Protein AF-A0A2V6QUN6-F1 (afdb_monomer_lite)

Sequence (86 aa):
MPPAGWNTSRYENPRLDTLVEQARRSLNQTEREKLYGEAQDILAKEMVWIPVYTTKEIIVTRAAVKGFGIHPVEYNLALWKTWLDK

Structure (mmCIF, N/CA/C/O backbone):
data_AF-A0A2V6QUN6-F1
#
_entry.id   AF-A0A2V6QUN6-F1
#
loop_
_atom_site.group_PDB
_atom_site.id
_atom_site.type_symbol
_atom_site.label_atom_id
_atom_site.label_alt_id
_atom_site.label_comp_id
_atom_site.label_asym_id
_atom_site.label_entity_id
_atom_site.label_seq_id
_atom_site.pdbx_PDB_ins_code
_atom_site.Cartn_x
_atom_site.Cartn_y
_atom_site.Cartn_z
_atom_site.occupancy
_atom_site.B_iso_or_equiv
_atom_site.auth_seq_id
_atom_site.auth_comp_id
_atom_site.auth_asym_id
_atom_site.auth_atom_id
_atom_site.pdbx_PDB_model_num
ATOM 1 N N . MET A 1 1 ? -3.277 18.564 10.080 1.00 62.69 1 MET A N 1
ATOM 2 C CA . MET A 1 1 ? -4.022 19.149 8.937 1.00 62.69 1 MET A CA 1
ATOM 3 C C . MET A 1 1 ? -3.073 19.970 8.072 1.00 62.69 1 MET A C 1
ATOM 5 O O . MET A 1 1 ? -2.087 20.446 8.630 1.00 62.69 1 MET A O 1
ATOM 9 N N . PRO A 1 2 ? -3.321 20.133 6.760 1.00 75.81 2 PRO A N 1
ATOM 10 C CA . PRO A 1 2 ? -2.472 20.944 5.887 1.00 75.81 2 PRO A CA 1
ATOM 11 C C . PRO A 1 2 ? -2.214 22.345 6.479 1.00 75.81 2 PRO A C 1
ATOM 13 O O . PRO A 1 2 ? -3.163 22.954 6.977 1.00 75.81 2 PRO A O 1
ATOM 16 N N . PRO A 1 3 ? -0.964 22.850 6.467 1.00 78.69 3 PRO A N 1
ATOM 17 C CA . PRO A 1 3 ? 0.216 22.273 5.810 1.00 78.69 3 PRO A CA 1
ATOM 18 C C . PRO A 1 3 ? 0.972 21.211 6.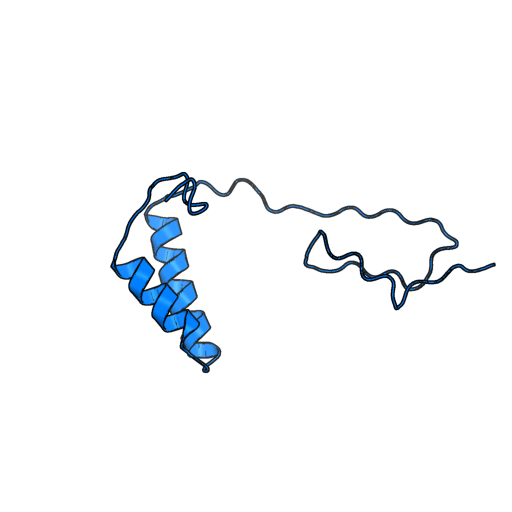634 1.00 78.69 3 PRO A C 1
ATOM 20 O O . PRO A 1 3 ? 1.836 20.536 6.091 1.00 78.69 3 PRO A O 1
ATOM 23 N N . ALA A 1 4 ? 0.649 21.009 7.916 1.00 87.94 4 ALA A N 1
ATOM 24 C CA . ALA A 1 4 ? 1.354 20.059 8.791 1.00 87.94 4 ALA A CA 1
ATOM 25 C C . ALA A 1 4 ? 1.123 18.571 8.439 1.00 87.94 4 ALA A C 1
ATOM 27 O O . ALA A 1 4 ? 1.743 17.692 9.028 1.00 87.94 4 ALA A O 1
ATOM 28 N N . GLY A 1 5 ? 0.219 18.264 7.503 1.00 87.94 5 GLY A N 1
ATOM 29 C CA . GLY A 1 5 ? -0.034 16.906 7.024 1.00 87.94 5 GLY A CA 1
ATOM 30 C C . GLY A 1 5 ? -0.819 16.888 5.713 1.00 87.94 5 GLY A C 1
ATOM 31 O O . GLY A 1 5 ? -1.272 17.929 5.245 1.00 87.94 5 GLY A O 1
ATOM 32 N N . TRP A 1 6 ? -1.010 15.695 5.149 1.00 88.62 6 TRP A N 1
ATOM 33 C CA . TRP A 1 6 ? -1.534 15.489 3.789 1.00 88.62 6 TRP A CA 1
ATOM 34 C C . TRP A 1 6 ? -3.041 15.176 3.723 1.00 88.62 6 TRP A C 1
ATOM 36 O O . TRP A 1 6 ? -3.560 14.836 2.668 1.00 88.62 6 TRP A O 1
ATOM 46 N N . ASN A 1 7 ? -3.769 15.308 4.837 1.00 91.56 7 ASN A N 1
ATOM 47 C CA . ASN A 1 7 ? -5.225 15.138 4.877 1.00 91.56 7 ASN A CA 1
ATOM 48 C C . ASN A 1 7 ? -5.936 16.356 4.252 1.00 91.56 7 ASN A C 1
ATOM 50 O O . ASN A 1 7 ? -6.339 17.287 4.955 1.00 91.56 7 ASN A O 1
ATOM 54 N N . THR A 1 8 ? -6.046 16.368 2.924 1.00 90.69 8 THR A N 1
ATOM 55 C CA . THR A 1 8 ? -6.691 17.438 2.145 1.00 90.69 8 THR A CA 1
ATOM 56 C C . THR A 1 8 ? -8.215 17.428 2.263 1.00 90.69 8 THR A C 1
ATOM 58 O O . THR A 1 8 ? -8.816 18.500 2.226 1.00 90.69 8 THR A O 1
ATOM 61 N N . SER A 1 9 ? -8.829 16.262 2.502 1.00 89.69 9 SER A N 1
ATOM 62 C CA . SER A 1 9 ? -10.273 16.124 2.751 1.00 89.69 9 SER A CA 1
ATOM 63 C C . SER A 1 9 ? -10.720 16.725 4.090 1.00 89.69 9 SER A C 1
ATOM 65 O O . SER A 1 9 ? -11.918 16.849 4.323 1.00 89.69 9 SER A O 1
ATOM 67 N N . ARG A 1 10 ? -9.778 17.095 4.978 1.00 90.44 10 ARG A N 1
ATOM 68 C CA . ARG A 1 10 ? -10.043 17.554 6.360 1.00 90.44 10 ARG A CA 1
ATOM 69 C C . ARG A 1 10 ? -10.891 16.562 7.166 1.00 90.44 10 ARG A C 1
ATOM 71 O O . ARG A 1 10 ? -11.596 16.958 8.085 1.00 90.44 10 ARG A O 1
ATOM 78 N N . TYR A 1 11 ? -10.820 15.289 6.799 1.00 93.00 11 TYR A N 1
ATOM 79 C CA . TYR A 1 11 ? -11.604 14.227 7.407 1.00 93.00 11 TYR A CA 1
ATOM 80 C C . TYR A 1 11 ? -11.084 13.899 8.807 1.00 93.00 11 TYR A C 1
ATOM 82 O O . TYR A 1 11 ? -9.872 13.856 9.018 1.00 93.00 11 TYR A O 1
ATOM 90 N N . GLU A 1 12 ? -11.988 13.652 9.746 1.00 94.00 12 GLU A N 1
ATOM 91 C CA . GLU A 1 12 ? -11.669 13.327 11.133 1.00 94.00 12 GLU A CA 1
ATOM 92 C C . GLU A 1 12 ? -12.622 12.237 11.619 1.00 94.00 12 GLU A C 1
ATOM 94 O O . GLU A 1 12 ? -13.836 12.341 11.448 1.00 94.00 12 GLU A O 1
ATOM 99 N N . ASN A 1 13 ? -12.068 11.186 12.222 1.00 97.00 13 ASN A N 1
ATOM 100 C CA . ASN A 1 13 ? -12.845 10.107 12.815 1.00 97.00 13 ASN A CA 1
ATOM 101 C C . ASN A 1 13 ? -12.041 9.486 13.975 1.00 97.00 13 ASN A C 1
ATOM 103 O O . ASN A 1 13 ? -11.104 8.724 13.721 1.00 97.00 13 ASN A O 1
ATOM 107 N N . PRO A 1 14 ? -12.411 9.748 15.245 1.00 97.62 14 PRO A N 1
ATOM 108 C CA . PRO A 1 14 ? -11.659 9.267 16.409 1.00 97.62 14 PRO A CA 1
ATOM 109 C C . PRO A 1 14 ? -11.495 7.742 16.467 1.00 97.62 14 PRO A C 1
ATOM 111 O O . PRO A 1 14 ? -10.517 7.224 17.018 1.00 97.62 14 PRO A O 1
ATOM 114 N N . ARG A 1 15 ? -12.447 6.995 15.887 1.00 97.69 15 ARG A N 1
ATOM 115 C CA . ARG A 1 15 ? -12.352 5.535 15.783 1.00 97.69 15 ARG A CA 1
ATOM 116 C C . ARG A 1 15 ? -11.262 5.129 14.796 1.00 97.69 15 ARG A C 1
ATOM 118 O O . ARG A 1 15 ? -10.494 4.222 15.107 1.00 97.69 15 ARG A O 1
ATOM 125 N N . LEU A 1 16 ? -11.183 5.789 13.640 1.00 97.38 16 LEU A N 1
ATOM 126 C CA . LEU A 1 16 ? -10.122 5.537 12.665 1.00 97.38 16 LEU A CA 1
ATOM 127 C C . LEU A 1 16 ? -8.745 5.812 13.278 1.00 97.38 16 LEU A C 1
ATOM 129 O O . LEU A 1 16 ? -7.854 4.972 13.164 1.00 97.38 16 LEU A O 1
ATOM 133 N N . ASP A 1 17 ? -8.596 6.938 13.976 1.00 97.38 17 ASP A N 1
ATOM 134 C CA . ASP A 1 17 ? -7.334 7.307 14.627 1.00 97.38 17 ASP A CA 1
ATOM 135 C C . ASP A 1 17 ? -6.903 6.250 15.654 1.00 97.38 17 ASP A C 1
ATOM 137 O O . ASP A 1 17 ? -5.743 5.835 15.686 1.00 97.38 17 ASP A O 1
ATOM 141 N N . THR A 1 18 ? -7.859 5.742 16.440 1.00 98.38 18 THR A N 1
ATOM 142 C CA . THR A 1 18 ? -7.615 4.666 17.411 1.00 98.38 18 THR A CA 1
ATOM 143 C C . THR A 1 18 ? -7.153 3.377 16.726 1.00 98.38 18 THR A C 1
ATOM 145 O O . THR A 1 18 ? -6.175 2.772 17.169 1.00 98.38 18 THR A O 1
ATOM 148 N N . LEU A 1 19 ? -7.816 2.964 15.640 1.00 98.44 19 LEU A N 1
ATOM 149 C CA . LEU A 1 19 ? -7.457 1.754 14.890 1.00 98.44 19 LEU A CA 1
ATOM 150 C C . LEU A 1 19 ? -6.047 1.853 14.298 1.00 98.44 19 LEU A C 1
ATOM 152 O O . LEU A 1 19 ? -5.255 0.920 14.430 1.00 98.44 19 LEU A O 1
ATOM 156 N N . VAL A 1 20 ? -5.711 2.990 13.682 1.00 97.62 20 VAL A N 1
ATOM 157 C CA . VAL A 1 20 ? -4.395 3.209 13.065 1.00 97.62 20 VAL A CA 1
ATOM 158 C C . VAL A 1 20 ? -3.286 3.243 14.120 1.00 97.62 20 VAL A C 1
ATOM 160 O O . VAL A 1 20 ? -2.227 2.646 13.907 1.00 97.62 20 VAL A O 1
ATOM 163 N N . GLU A 1 21 ? -3.518 3.879 15.271 1.00 98.12 21 GLU A N 1
ATOM 164 C CA . GLU A 1 21 ? -2.536 3.920 16.362 1.00 98.12 21 GLU A CA 1
ATOM 165 C C . GLU A 1 21 ? -2.319 2.535 16.995 1.00 98.12 21 GLU A C 1
ATOM 167 O O . GLU A 1 21 ? -1.179 2.149 17.268 1.00 98.12 21 GLU A O 1
ATOM 172 N N . GLN A 1 22 ? -3.381 1.743 17.175 1.00 98.19 22 GLN A N 1
ATOM 173 C CA . GLN A 1 22 ? -3.268 0.355 17.636 1.00 98.19 22 GLN A CA 1
ATOM 174 C C . GLN A 1 22 ? -2.510 -0.513 16.626 1.00 98.19 22 GLN A C 1
ATOM 176 O O . GLN A 1 22 ? -1.582 -1.231 17.006 1.00 98.19 22 GLN A O 1
ATOM 181 N N . ALA A 1 23 ? -2.846 -0.399 15.338 1.00 98.00 23 ALA A N 1
ATOM 182 C CA . ALA A 1 23 ? -2.184 -1.144 14.271 1.00 98.00 23 ALA A CA 1
ATOM 183 C C . ALA A 1 23 ? -0.680 -0.844 14.229 1.00 98.00 23 ALA A C 1
ATOM 185 O O . ALA A 1 23 ? 0.135 -1.756 14.085 1.00 98.00 23 ALA A O 1
ATOM 186 N N . ARG A 1 24 ? -0.305 0.427 14.426 1.00 97.38 24 ARG A N 1
ATOM 187 C CA . ARG A 1 24 ? 1.093 0.871 14.476 1.00 97.38 24 ARG A CA 1
ATOM 188 C C . ARG A 1 24 ? 1.869 0.274 15.653 1.00 97.38 24 ARG A C 1
ATOM 190 O O . ARG A 1 24 ? 3.063 0.018 15.515 1.00 97.38 24 ARG A O 1
ATOM 197 N N . ARG A 1 25 ? 1.222 0.081 16.806 1.00 97.62 25 ARG A N 1
ATOM 198 C CA . ARG A 1 25 ? 1.851 -0.481 18.016 1.00 97.62 25 ARG A CA 1
ATOM 199 C C . ARG A 1 25 ? 1.901 -2.007 18.015 1.00 97.62 25 ARG A C 1
ATOM 201 O O . ARG A 1 25 ? 2.728 -2.572 18.729 1.00 97.62 25 ARG A O 1
ATOM 208 N N . SER A 1 26 ? 1.038 -2.674 17.249 1.00 97.44 26 SER A N 1
ATOM 209 C CA . SER A 1 26 ? 1.004 -4.135 17.223 1.00 97.44 26 SER A CA 1
ATOM 210 C C . SER A 1 26 ? 2.225 -4.731 16.512 1.00 97.44 26 SER A C 1
ATOM 212 O O . SER A 1 26 ? 2.559 -4.399 15.368 1.00 97.44 26 SER A O 1
ATOM 214 N N . LEU A 1 27 ? 2.871 -5.674 17.203 1.00 97.56 27 LEU A N 1
ATOM 215 C CA . LEU A 1 27 ? 3.940 -6.516 16.663 1.00 97.56 27 LEU A CA 1
ATOM 216 C C . LEU A 1 27 ? 3.398 -7.800 16.015 1.00 97.56 27 LEU A C 1
ATOM 218 O O . LEU A 1 27 ? 4.144 -8.492 15.323 1.00 97.56 27 LEU A O 1
ATOM 222 N N . ASN A 1 28 ? 2.118 -8.124 16.217 1.00 98.31 28 ASN A N 1
ATOM 223 C CA . ASN A 1 28 ? 1.480 -9.293 15.628 1.00 98.31 28 ASN A CA 1
ATOM 224 C C . ASN A 1 28 ? 0.953 -8.946 14.226 1.00 98.31 28 ASN A C 1
ATOM 226 O O . ASN A 1 28 ? 0.118 -8.059 14.058 1.00 98.31 28 ASN A O 1
ATOM 230 N N . GLN A 1 29 ? 1.437 -9.664 13.212 1.00 97.94 29 GLN A N 1
ATOM 231 C CA . GLN A 1 29 ? 1.069 -9.422 11.815 1.00 97.94 29 GLN A CA 1
ATOM 232 C C . GLN A 1 29 ? -0.442 -9.571 11.573 1.00 97.94 29 GLN A C 1
ATOM 234 O O . GLN A 1 29 ? -1.045 -8.678 10.987 1.00 97.94 29 GLN A O 1
ATOM 239 N N . THR A 1 30 ? -1.057 -10.654 12.052 1.00 98.25 30 THR A N 1
ATOM 240 C CA . THR A 1 30 ? -2.489 -10.935 11.858 1.00 98.25 30 THR A CA 1
ATOM 241 C C . THR A 1 30 ? -3.370 -9.895 12.547 1.00 98.25 30 THR A C 1
ATOM 243 O O . THR A 1 30 ? -4.387 -9.466 12.004 1.00 98.25 30 THR A O 1
ATOM 246 N N . GLU A 1 31 ? -2.977 -9.457 13.742 1.00 98.06 31 GLU A N 1
ATOM 247 C CA . GLU A 1 31 ? -3.684 -8.394 14.459 1.00 98.06 31 GLU A CA 1
ATOM 248 C C . GLU A 1 31 ? -3.603 -7.066 13.697 1.00 98.06 31 GLU A C 1
ATOM 250 O O . GLU A 1 31 ? -4.622 -6.408 13.479 1.00 98.06 31 GLU A O 1
ATOM 255 N N . ARG A 1 32 ? -2.405 -6.698 13.228 1.00 98.25 32 ARG A N 1
ATOM 256 C CA . ARG A 1 32 ? -2.187 -5.477 12.447 1.00 98.25 32 ARG A CA 1
ATOM 257 C C . ARG A 1 32 ? -2.970 -5.477 11.133 1.00 98.25 32 ARG A C 1
ATOM 259 O O . ARG A 1 32 ? -3.540 -4.450 10.774 1.00 98.25 32 ARG A O 1
ATOM 266 N N . GLU A 1 33 ? -3.032 -6.613 10.442 1.00 98.38 33 GLU A N 1
ATOM 267 C CA . GLU A 1 33 ? -3.845 -6.786 9.230 1.00 98.38 33 GLU A CA 1
ATOM 268 C C . GLU A 1 33 ? -5.329 -6.548 9.505 1.00 98.38 33 GLU A C 1
ATOM 270 O O . GLU A 1 33 ? -5.970 -5.792 8.776 1.00 98.38 33 GLU A O 1
ATOM 275 N N . LYS A 1 34 ? -5.865 -7.125 10.587 1.00 98.50 34 LYS A N 1
ATOM 276 C CA . LYS A 1 34 ? -7.266 -6.923 10.971 1.00 98.50 34 LYS A CA 1
ATOM 277 C C . LYS A 1 34 ? -7.569 -5.449 11.261 1.00 98.50 34 LYS A C 1
ATOM 279 O O . LYS A 1 34 ? -8.550 -4.917 10.748 1.00 98.50 34 LYS A O 1
ATOM 284 N N . LEU A 1 35 ? -6.719 -4.785 12.046 1.00 98.69 35 LEU A N 1
ATOM 285 C CA . LEU A 1 35 ? -6.905 -3.380 12.423 1.00 98.69 35 LEU A CA 1
ATOM 286 C C . LEU A 1 35 ? -6.861 -2.445 11.205 1.00 98.69 35 LEU A C 1
ATOM 288 O O . LEU A 1 35 ? -7.711 -1.562 11.075 1.00 98.69 35 LEU A O 1
ATOM 292 N N . TYR A 1 36 ? -5.913 -2.654 10.283 1.00 98.50 36 TYR A N 1
ATOM 293 C CA . TYR A 1 36 ? -5.874 -1.883 9.039 1.00 98.50 36 TYR A CA 1
ATOM 294 C C . TYR A 1 36 ? -7.036 -2.213 8.100 1.00 98.50 36 TYR A C 1
ATOM 296 O O . TYR A 1 36 ? -7.531 -1.303 7.439 1.00 98.50 36 TYR A O 1
ATOM 304 N N . GLY A 1 37 ? -7.506 -3.462 8.069 1.00 98.19 37 GLY A N 1
ATOM 305 C CA . GLY A 1 37 ? -8.707 -3.840 7.324 1.00 98.19 37 GLY A CA 1
ATOM 306 C C . GLY A 1 37 ? -9.940 -3.073 7.804 1.00 98.19 37 GLY A C 1
ATOM 307 O O . GLY A 1 37 ? -10.633 -2.452 7.002 1.00 98.19 37 GLY A O 1
ATOM 308 N N . GLU A 1 38 ? -10.163 -3.009 9.121 1.00 98.31 38 GLU A N 1
ATOM 309 C CA . GLU A 1 38 ? -11.265 -2.224 9.697 1.00 98.31 38 GLU A CA 1
ATOM 310 C C . GLU A 1 38 ? -11.133 -0.719 9.400 1.00 98.31 38 GLU A C 1
ATOM 312 O O . GLU A 1 38 ? -12.124 -0.051 9.097 1.00 98.31 38 GLU A O 1
ATOM 317 N N . ALA A 1 39 ? -9.912 -0.179 9.445 1.00 97.75 39 ALA A N 1
ATOM 318 C CA . ALA A 1 39 ? -9.642 1.212 9.086 1.00 97.75 39 ALA A CA 1
ATOM 319 C C . ALA A 1 39 ? -9.969 1.505 7.607 1.00 97.75 39 ALA A C 1
ATOM 321 O O . ALA A 1 39 ? -10.599 2.519 7.294 1.00 97.75 39 ALA A O 1
ATOM 322 N N . GLN A 1 40 ? -9.574 0.610 6.697 1.00 96.69 40 GLN A N 1
ATOM 323 C CA . GLN A 1 40 ? -9.857 0.722 5.264 1.00 96.69 40 GLN A CA 1
ATOM 324 C C . GLN A 1 40 ? -11.357 0.603 4.965 1.00 96.69 40 GLN A C 1
ATOM 326 O O . GLN A 1 40 ? -11.871 1.375 4.155 1.00 96.69 40 GLN A O 1
ATOM 331 N N . ASP A 1 41 ? -12.074 -0.280 5.663 1.00 97.31 41 ASP A N 1
ATOM 332 C CA . ASP A 1 41 ? -13.529 -0.423 5.547 1.00 97.31 41 ASP A CA 1
ATOM 333 C C . ASP A 1 41 ? -14.277 0.864 5.913 1.00 97.31 41 ASP A C 1
ATOM 335 O O . ASP A 1 41 ? -15.237 1.233 5.232 1.00 97.31 41 ASP A O 1
ATOM 339 N N . ILE A 1 42 ? -13.857 1.551 6.983 1.00 97.19 42 ILE A N 1
ATOM 340 C CA . ILE A 1 42 ? -14.429 2.849 7.376 1.00 97.19 42 ILE A CA 1
ATOM 341 C C . ILE A 1 42 ? -14.224 3.862 6.248 1.00 97.19 42 ILE A C 1
ATOM 343 O O . ILE A 1 42 ? -15.188 4.462 5.776 1.00 97.19 42 ILE A O 1
ATOM 347 N N . LEU A 1 43 ? -12.986 4.008 5.768 1.00 95.25 43 LEU A N 1
ATOM 348 C CA . LEU A 1 43 ? -12.649 4.962 4.707 1.00 95.25 43 LEU A CA 1
ATOM 349 C C . LEU A 1 43 ? -13.418 4.693 3.406 1.00 95.25 43 LEU A C 1
ATOM 351 O O . LEU A 1 43 ? -13.840 5.641 2.741 1.00 95.25 43 LEU A O 1
ATOM 355 N N . ALA A 1 44 ? -13.617 3.420 3.055 1.00 94.56 44 ALA A N 1
ATOM 356 C CA . ALA A 1 44 ? -14.375 3.018 1.875 1.00 94.56 44 ALA A CA 1
ATOM 357 C C . ALA A 1 44 ? -15.873 3.334 2.013 1.00 94.56 44 ALA A C 1
ATOM 359 O O . ALA A 1 44 ? -16.478 3.850 1.075 1.00 94.56 44 ALA A O 1
ATOM 360 N N . LYS A 1 45 ? -16.471 3.061 3.181 1.00 96.00 45 LYS A N 1
ATOM 361 C CA . LYS A 1 45 ? -17.901 3.312 3.445 1.00 96.00 45 LYS A CA 1
ATOM 362 C C . LYS A 1 45 ? -18.226 4.799 3.548 1.00 96.00 45 LYS A C 1
ATOM 364 O O . LYS A 1 45 ? -19.277 5.223 3.079 1.00 96.00 45 LYS A O 1
ATOM 369 N N . GLU A 1 46 ? -17.333 5.579 4.148 1.00 96.12 46 GLU A N 1
ATOM 370 C CA . GLU A 1 46 ? -17.519 7.022 4.337 1.00 96.12 46 GLU A CA 1
ATOM 371 C C . GLU A 1 46 ? -17.081 7.847 3.116 1.00 96.12 46 GLU A C 1
ATOM 373 O O . GLU A 1 46 ? -17.316 9.052 3.076 1.00 96.12 46 GLU A O 1
ATOM 378 N N . MET A 1 47 ? -16.495 7.204 2.096 1.00 92.06 47 MET A N 1
ATOM 379 C CA . MET A 1 47 ? -16.151 7.814 0.804 1.00 92.06 47 MET A CA 1
ATOM 380 C C . MET A 1 47 ? -15.326 9.106 0.940 1.00 92.06 47 MET A C 1
ATOM 382 O O . MET A 1 47 ? -15.540 10.086 0.229 1.00 92.06 47 MET A O 1
ATOM 386 N N . VAL A 1 48 ? -14.339 9.096 1.844 1.00 91.62 48 VAL A N 1
AT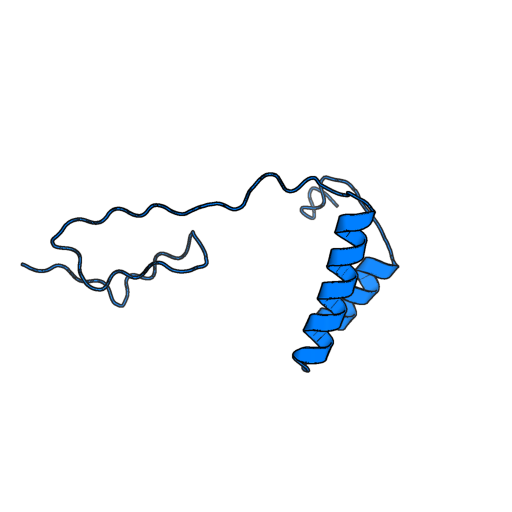OM 387 C CA . VAL A 1 48 ? -13.449 10.244 2.133 1.00 91.62 48 VAL A CA 1
ATOM 388 C C . VAL A 1 48 ? -12.660 10.708 0.898 1.00 91.62 48 VAL A C 1
ATOM 390 O O . VAL A 1 48 ? -12.208 11.854 0.806 1.00 91.62 48 VAL A O 1
ATOM 393 N N . TRP A 1 49 ? -12.485 9.790 -0.048 1.00 90.81 49 TRP A N 1
ATOM 394 C CA . TRP A 1 49 ? -11.880 9.983 -1.354 1.00 90.81 49 TRP A CA 1
ATOM 395 C C . TRP A 1 49 ? -12.427 8.932 -2.329 1.00 90.81 49 TRP A C 1
ATOM 397 O O . TRP A 1 49 ? -12.971 7.910 -1.908 1.00 90.81 49 TRP A O 1
ATOM 407 N N . ILE A 1 50 ? -12.265 9.178 -3.630 1.00 91.38 50 ILE A N 1
ATOM 408 C CA . ILE A 1 50 ? -12.648 8.247 -4.697 1.00 91.38 50 ILE A CA 1
ATOM 409 C C . ILE A 1 50 ? -11.360 7.713 -5.337 1.00 91.38 50 ILE A C 1
ATOM 411 O O . ILE A 1 50 ? -10.691 8.465 -6.053 1.00 91.38 50 ILE A O 1
ATOM 415 N N . PRO A 1 51 ? -10.982 6.445 -5.095 1.00 90.31 51 PRO A N 1
ATOM 416 C CA . PRO A 1 51 ? -9.860 5.826 -5.791 1.00 90.31 51 PRO A CA 1
ATOM 417 C C . PRO A 1 51 ? -10.162 5.737 -7.291 1.00 90.31 51 PRO A C 1
ATOM 419 O O . PRO A 1 51 ? -11.165 5.147 -7.687 1.00 90.31 51 PRO A O 1
ATOM 422 N N . VAL A 1 52 ? -9.305 6.324 -8.131 1.00 93.94 52 VAL A N 1
ATOM 423 C CA . VAL A 1 52 ? -9.514 6.343 -9.592 1.00 93.94 52 VAL A CA 1
ATOM 4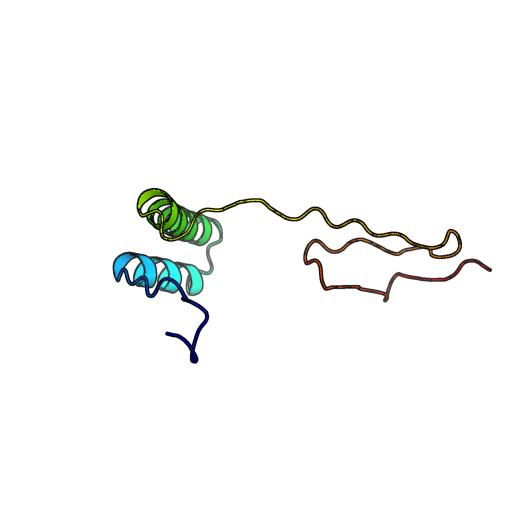24 C C . VAL A 1 52 ? -8.779 5.188 -10.274 1.00 93.94 52 VAL A C 1
ATOM 426 O O . VAL A 1 52 ? -9.362 4.483 -11.092 1.00 93.94 52 VAL A O 1
ATOM 429 N N . TYR A 1 53 ? -7.499 4.987 -9.950 1.00 93.81 53 TYR A N 1
ATOM 430 C CA . TYR A 1 53 ? -6.672 3.909 -10.497 1.00 93.81 53 TYR A CA 1
ATOM 431 C C . TYR A 1 53 ? -5.416 3.679 -9.643 1.00 93.81 53 TYR A C 1
ATOM 433 O O . TYR A 1 53 ? -5.045 4.518 -8.823 1.00 93.81 53 TYR A O 1
ATOM 441 N N . THR A 1 54 ? -4.745 2.550 -9.877 1.00 90.94 54 THR A N 1
ATOM 442 C CA . THR A 1 54 ? -3.365 2.292 -9.435 1.00 90.94 54 THR A CA 1
ATOM 443 C C . THR A 1 54 ? -2.445 2.353 -10.649 1.00 90.94 54 THR A C 1
ATOM 445 O O . THR A 1 54 ? -2.808 1.859 -11.722 1.00 90.94 54 THR A O 1
ATOM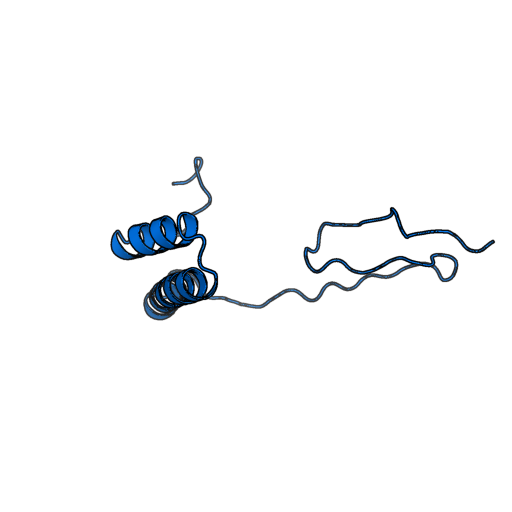 448 N N . THR A 1 55 ? -1.280 2.981 -10.504 1.00 88.56 55 THR A N 1
ATOM 449 C CA . THR A 1 55 ? -0.313 3.152 -11.592 1.00 88.56 55 THR A CA 1
ATOM 450 C C . THR A 1 55 ? 0.250 1.808 -12.060 1.00 88.56 55 THR A C 1
ATOM 452 O O . THR A 1 55 ? 0.367 0.842 -11.302 1.00 88.56 55 THR A O 1
ATOM 455 N N . LYS A 1 56 ? 0.574 1.732 -13.353 1.00 87.44 56 LYS A N 1
ATOM 456 C CA . LYS A 1 56 ? 1.380 0.656 -13.931 1.00 87.44 56 LYS A CA 1
ATOM 457 C C . LYS A 1 56 ? 2.672 1.274 -14.426 1.00 87.44 56 LYS A C 1
ATOM 459 O O . LYS A 1 56 ? 2.666 1.977 -15.434 1.00 87.44 56 LYS A O 1
ATOM 464 N N . GLU A 1 57 ? 3.758 0.982 -13.730 1.00 87.12 57 GLU A N 1
ATOM 465 C CA . GLU A 1 57 ? 5.069 1.507 -14.086 1.00 87.12 57 GLU A CA 1
ATOM 466 C C . GLU A 1 57 ? 5.615 0.805 -15.332 1.00 87.12 57 GLU A C 1
ATOM 468 O O . GLU A 1 57 ? 5.744 -0.421 -15.380 1.00 87.12 57 GLU A O 1
ATOM 473 N N . ILE A 1 58 ? 5.936 1.599 -16.355 1.00 88.56 58 ILE A N 1
ATOM 474 C CA . ILE A 1 58 ? 6.556 1.129 -17.596 1.00 88.56 58 ILE A CA 1
ATOM 475 C C . ILE A 1 58 ? 8.010 1.577 -17.580 1.00 88.56 58 ILE A C 1
ATOM 477 O O . ILE A 1 58 ? 8.304 2.768 -17.648 1.00 88.56 58 ILE A O 1
ATOM 481 N N . ILE A 1 59 ? 8.925 0.611 -17.524 1.00 88.81 59 ILE A N 1
ATOM 482 C CA . ILE A 1 59 ? 10.362 0.882 -17.496 1.00 88.81 59 ILE A CA 1
ATOM 483 C C . ILE A 1 59 ? 11.009 0.333 -18.762 1.00 88.81 59 ILE A C 1
ATOM 485 O O . ILE A 1 59 ? 10.812 -0.823 -19.131 1.00 88.81 59 ILE A O 1
ATOM 489 N N . VAL A 1 60 ? 11.806 1.176 -19.416 1.00 91.69 60 VAL A N 1
ATOM 490 C CA . VAL A 1 60 ? 12.533 0.842 -20.643 1.00 91.69 60 VAL A CA 1
ATOM 491 C C . VAL A 1 60 ? 14.028 0.943 -20.373 1.00 91.69 60 VAL A C 1
ATOM 493 O O . VAL A 1 60 ? 14.517 1.967 -19.897 1.00 91.69 60 VAL A O 1
ATOM 496 N N . THR A 1 61 ? 14.768 -0.114 -20.701 1.00 92.94 61 THR A N 1
ATOM 497 C CA . THR A 1 61 ? 16.227 -0.166 -20.562 1.00 92.94 61 THR A CA 1
ATOM 498 C C . THR A 1 61 ? 16.892 -0.450 -21.908 1.00 92.94 61 THR A C 1
ATOM 500 O O . THR A 1 61 ? 16.279 -0.977 -22.837 1.00 92.94 61 THR A O 1
ATOM 503 N N . ARG A 1 62 ? 18.170 -0.071 -22.045 1.00 95.69 62 ARG A N 1
ATOM 504 C CA . ARG A 1 62 ? 18.973 -0.455 -23.217 1.00 95.69 62 ARG A CA 1
ATOM 505 C C . ARG A 1 62 ? 19.298 -1.948 -23.151 1.00 95.69 62 ARG A C 1
ATOM 507 O O . ARG A 1 62 ? 19.497 -2.472 -22.063 1.00 95.69 62 ARG A O 1
ATOM 514 N N . ALA A 1 63 ? 19.475 -2.601 -24.302 1.00 95.56 63 ALA A N 1
ATOM 515 C CA . ALA A 1 63 ? 19.814 -4.029 -24.372 1.00 95.56 63 ALA A CA 1
ATOM 516 C C . ALA A 1 63 ? 21.097 -4.407 -23.600 1.00 95.56 63 ALA A C 1
ATOM 518 O O . ALA A 1 63 ? 21.177 -5.506 -23.048 1.00 95.56 63 ALA A O 1
ATOM 519 N N . ALA A 1 64 ? 22.068 -3.488 -23.536 1.00 97.25 64 ALA A N 1
ATOM 520 C CA . ALA A 1 64 ? 23.305 -3.646 -22.772 1.00 97.25 64 ALA A CA 1
ATOM 521 C C . ALA A 1 64 ? 23.091 -3.607 -21.247 1.00 97.25 64 ALA A C 1
ATOM 523 O O . ALA A 1 64 ? 23.945 -4.071 -20.506 1.00 97.25 64 ALA A O 1
ATOM 524 N N . VAL A 1 65 ? 21.970 -3.073 -20.753 1.00 96.50 65 VAL A N 1
ATOM 525 C CA . VAL A 1 65 ? 21.676 -3.018 -19.315 1.00 96.50 65 VAL A CA 1
ATOM 526 C C . VAL A 1 65 ? 21.183 -4.383 -18.853 1.00 96.50 65 VAL A C 1
ATOM 528 O O . VAL A 1 65 ? 20.139 -4.863 -19.296 1.00 96.50 65 VAL A O 1
ATOM 531 N N . LYS A 1 66 ? 21.922 -4.997 -17.932 1.00 96.06 66 LYS A N 1
ATOM 532 C CA . LYS A 1 66 ? 21.600 -6.292 -17.324 1.00 96.06 66 LYS A CA 1
ATOM 533 C C . LYS A 1 66 ? 21.432 -6.145 -15.816 1.00 96.06 66 LYS A C 1
ATOM 535 O O . LYS A 1 66 ? 21.946 -5.207 -15.213 1.00 96.06 66 LYS A O 1
ATOM 540 N N . GLY A 1 67 ? 20.678 -7.063 -15.214 1.00 94.25 67 GLY A N 1
ATOM 541 C CA . GLY A 1 67 ? 20.486 -7.122 -13.761 1.00 94.25 67 GLY A CA 1
ATOM 542 C C . GLY A 1 67 ? 19.596 -6.032 -13.155 1.00 94.25 67 GLY A C 1
ATOM 543 O O . GLY A 1 67 ? 19.378 -6.033 -11.944 1.00 94.25 67 GLY A O 1
ATOM 544 N N . PHE A 1 68 ? 19.042 -5.132 -13.975 1.00 93.94 68 PHE A N 1
ATOM 545 C CA . PHE A 1 68 ? 18.037 -4.174 -13.527 1.00 93.94 68 PHE A CA 1
ATOM 546 C C . PHE A 1 68 ? 16.729 -4.895 -13.178 1.00 93.94 68 PHE A C 1
ATOM 548 O O . PHE A 1 68 ? 16.177 -5.626 -14.002 1.00 93.94 68 PHE A O 1
ATOM 555 N N . GLY A 1 69 ? 16.238 -4.679 -11.957 1.00 91.12 69 GLY A N 1
ATOM 556 C CA . GLY A 1 69 ? 14.977 -5.222 -11.463 1.00 91.12 69 GLY A CA 1
ATOM 557 C C . GLY A 1 69 ? 14.039 -4.102 -11.034 1.00 91.12 69 GLY A C 1
ATOM 558 O O . GLY A 1 69 ? 14.457 -3.171 -10.348 1.00 91.12 69 GLY A O 1
ATOM 559 N N . ILE A 1 70 ? 12.772 -4.206 -11.430 1.00 89.38 70 ILE A N 1
ATOM 560 C CA . ILE A 1 70 ? 11.736 -3.246 -11.046 1.00 89.38 70 ILE A CA 1
ATOM 561 C C . ILE A 1 70 ? 11.446 -3.408 -9.553 1.00 89.38 70 ILE A C 1
ATOM 563 O O . ILE A 1 70 ? 11.187 -4.518 -9.082 1.00 89.38 70 ILE A O 1
ATOM 567 N N . HIS A 1 71 ? 11.483 -2.303 -8.813 1.00 89.31 71 HIS A N 1
ATOM 568 C CA . HIS A 1 71 ? 11.091 -2.284 -7.412 1.00 89.31 71 HIS A CA 1
ATOM 569 C C . HIS A 1 71 ? 9.590 -1.950 -7.294 1.00 89.31 71 HIS A C 1
ATOM 571 O O . HIS A 1 71 ? 9.130 -1.038 -7.977 1.00 89.31 71 HIS A O 1
ATOM 577 N N . PRO A 1 72 ? 8.814 -2.625 -6.420 1.00 86.56 72 PRO A N 1
ATOM 578 C CA . PRO A 1 72 ? 7.382 -2.335 -6.240 1.00 86.56 72 PRO A CA 1
ATOM 579 C C . PRO A 1 72 ? 7.076 -0.909 -5.756 1.00 86.56 72 PRO A C 1
ATOM 581 O O . PRO A 1 72 ? 5.973 -0.413 -5.937 1.00 86.56 72 PRO A O 1
ATOM 584 N N . VAL A 1 73 ? 8.054 -0.257 -5.123 1.00 87.56 73 VAL A N 1
ATOM 585 C CA . VAL A 1 73 ? 8.024 1.183 -4.822 1.00 87.56 73 VAL A CA 1
ATOM 586 C C . VAL A 1 73 ? 8.618 1.931 -6.013 1.00 87.56 73 VAL A C 1
ATOM 588 O O . VAL A 1 73 ? 9.832 1.871 -6.212 1.00 87.56 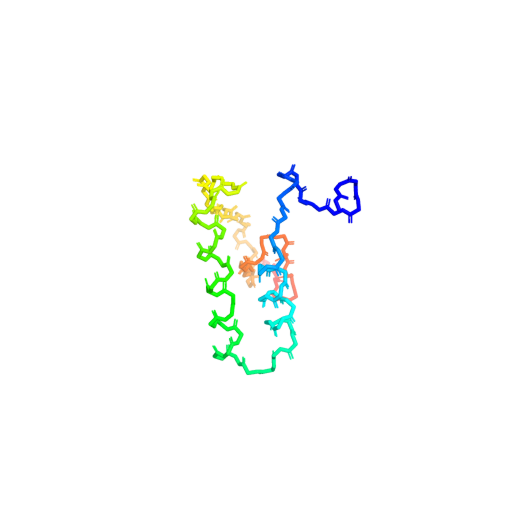73 VAL A O 1
ATOM 591 N N . GLU A 1 74 ? 7.751 2.610 -6.764 1.00 76.62 74 GLU A N 1
ATOM 592 C CA . GLU A 1 74 ? 7.983 3.195 -8.098 1.00 76.62 74 GLU A CA 1
ATOM 593 C C . GLU A 1 74 ? 9.267 4.032 -8.233 1.00 76.62 74 GLU A C 1
ATOM 595 O O . GLU A 1 74 ? 9.994 3.916 -9.215 1.00 76.62 74 GLU A O 1
ATOM 600 N N . TYR A 1 75 ? 9.607 4.829 -7.220 1.00 79.06 75 TYR A N 1
ATOM 601 C CA . TYR A 1 75 ? 10.754 5.741 -7.252 1.00 79.06 75 TYR A CA 1
ATOM 602 C C . TYR A 1 75 ? 12.074 5.096 -6.799 1.00 79.06 75 TYR A C 1
ATOM 604 O O . TYR A 1 75 ? 13.116 5.755 -6.793 1.00 79.06 75 TYR A O 1
ATOM 612 N N . ASN A 1 76 ? 12.068 3.820 -6.399 1.00 84.75 76 ASN A N 1
ATOM 613 C CA . ASN A 1 76 ? 13.275 3.136 -5.943 1.00 84.75 76 ASN A CA 1
ATOM 614 C C . ASN A 1 76 ? 13.987 2.424 -7.104 1.00 84.75 76 ASN A C 1
ATOM 616 O O . ASN A 1 76 ? 13.695 1.278 -7.443 1.00 84.75 76 ASN A O 1
ATOM 620 N N . LEU A 1 77 ? 14.970 3.104 -7.690 1.00 87.69 77 LEU A N 1
ATOM 621 C CA . LEU A 1 77 ? 15.795 2.582 -8.780 1.00 87.69 77 LEU A CA 1
ATOM 622 C C . LEU A 1 77 ? 17.072 1.939 -8.230 1.00 87.69 77 LEU A C 1
ATOM 624 O O . LEU A 1 77 ? 18.167 2.485 -8.352 1.00 87.69 77 LEU A O 1
ATOM 628 N N . ALA A 1 78 ? 16.944 0.778 -7.592 1.00 89.19 78 ALA A N 1
ATOM 629 C CA . ALA A 1 78 ? 18.089 0.072 -7.023 1.00 89.19 78 ALA A CA 1
ATOM 630 C C . ALA A 1 78 ? 19.056 -0.422 -8.119 1.00 89.19 78 ALA A C 1
ATOM 632 O O . ALA A 1 78 ? 18.814 -1.427 -8.787 1.00 89.19 78 ALA A O 1
ATOM 633 N N . LEU A 1 79 ? 20.194 0.262 -8.277 1.00 93.31 79 LEU A N 1
ATOM 634 C CA . LEU A 1 79 ? 21.190 -0.055 -9.311 1.00 93.31 79 LEU A CA 1
ATOM 635 C C . LEU A 1 79 ? 22.305 -0.999 -8.847 1.00 93.31 79 LEU A C 1
ATOM 637 O O . LEU A 1 79 ? 23.135 -1.395 -9.656 1.00 93.31 79 LEU A O 1
ATOM 641 N N . TRP A 1 80 ? 22.340 -1.409 -7.577 1.00 93.62 80 TRP A N 1
ATOM 642 C CA . TRP A 1 80 ? 23.453 -2.206 -7.034 1.00 93.62 80 TRP A CA 1
ATOM 643 C C . TRP A 1 80 ? 23.593 -3.606 -7.662 1.00 93.62 80 TRP A C 1
ATOM 645 O O . TRP A 1 80 ? 24.644 -4.224 -7.535 1.00 93.62 80 TRP A O 1
ATOM 655 N N . LYS A 1 81 ? 22.549 -4.120 -8.331 1.00 94.00 81 LYS A N 1
ATOM 656 C CA . LYS A 1 81 ? 22.609 -5.350 -9.148 1.00 94.00 81 LYS A CA 1
ATOM 657 C C . LYS A 1 81 ? 22.663 -5.069 -10.650 1.00 94.00 81 LYS A C 1
ATOM 659 O O . LYS A 1 81 ? 22.559 -6.008 -11.421 1.00 94.00 81 LYS A O 1
ATOM 664 N N . THR A 1 82 ? 22.755 -3.812 -11.078 1.00 96.12 82 THR A N 1
ATOM 665 C CA . THR A 1 82 ? 22.690 -3.430 -12.494 1.00 96.12 82 THR A CA 1
ATOM 666 C C . THR A 1 82 ? 24.094 -3.267 -13.067 1.00 96.12 82 THR A C 1
ATOM 668 O O . THR A 1 82 ? 24.939 -2.616 -12.457 1.00 96.12 82 THR A O 1
ATOM 671 N N . TRP A 1 83 ? 24.346 -3.819 -14.253 1.00 96.62 83 TRP A N 1
ATOM 672 C CA . TRP A 1 83 ? 25.613 -3.662 -14.975 1.00 96.62 83 TRP A CA 1
ATOM 673 C C . TRP A 1 83 ? 25.390 -3.473 -16.478 1.00 96.62 83 TRP A C 1
ATOM 675 O O . TRP A 1 83 ? 24.277 -3.639 -16.983 1.00 96.62 83 TRP A O 1
ATOM 685 N N . LEU A 1 84 ? 26.460 -3.103 -17.187 1.00 97.19 84 LEU A N 1
ATOM 686 C CA . LEU A 1 84 ? 26.481 -2.993 -18.643 1.00 97.19 84 LEU A CA 1
ATOM 687 C C . LEU A 1 84 ? 27.259 -4.162 -19.243 1.00 97.19 84 LEU A C 1
ATOM 689 O O . LEU A 1 84 ? 28.405 -4.402 -18.866 1.00 97.19 84 LEU A O 1
ATOM 693 N N . ASP A 1 85 ? 26.626 -4.866 -20.171 1.00 92.75 85 ASP A N 1
ATOM 694 C CA . ASP A 1 85 ? 27.278 -5.817 -21.066 1.00 92.75 85 ASP A CA 1
ATOM 695 C C . ASP A 1 85 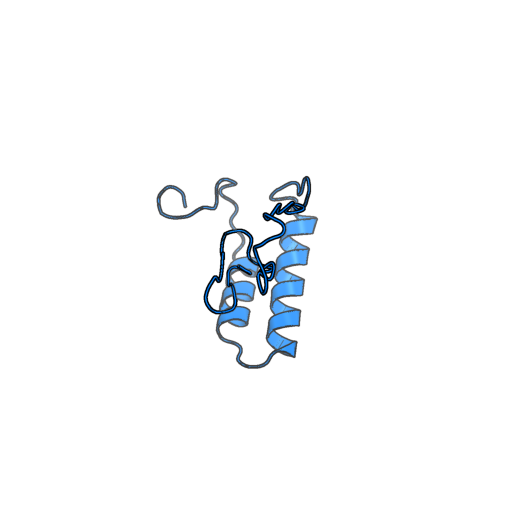? 28.075 -5.027 -22.114 1.00 92.75 85 ASP A C 1
ATOM 697 O O . ASP A 1 85 ? 27.567 -4.030 -22.641 1.00 92.75 85 ASP A O 1
ATOM 701 N N . LYS A 1 86 ? 29.333 -5.410 -22.345 1.00 75.88 86 LYS A N 1
ATOM 702 C CA . LYS A 1 86 ? 30.214 -4.736 -23.311 1.00 75.88 86 LYS A CA 1
ATOM 703 C C . LYS A 1 86 ? 29.973 -5.231 -24.728 1.00 75.88 86 LYS A C 1
ATOM 705 O O . LYS A 1 86 ? 29.838 -6.460 -24.894 1.00 75.88 86 LYS A O 1
#

Radius of gyration: 19.54 Å; chains: 1; bounding box: 48×33×42 Å

pLDDT: mean 92.78, std 6.35, range [62.69, 98.69]

Secondary structure (DSSP, 8-state):
-TTSSS-TT----HHHHHHHHHHHH---HHHHHHHHHHHHHHHHHHTSS-------------TTEES----SSTT----TT-EE--

Foldseek 3Di:
DPPVDDLPLPDDDVLLVVLCVVLVPDPDPVSNVVSVVVSVVVCVVVCSDDDDDDDDDDDDDDPQKPQFDQDPPRPDRDCPRIDGDD